Protein AF-A0A968VP09-F1 (afdb_monomer)

Nearest PDB structures (foldseek):
  3mgw-assembly1_A  TM=4.376E-01  e=7.344E-01  Salmo salar
  3gxr-assembly2_B  TM=4.270E-01  e=8.147E-01  Gadus morhua
  4hjv-assembly2_B  TM=4.387E-01  e=1.599E+00  Escherichia coli K-12
  6gi3-assembly1_B  TM=4.323E-01  e=2.299E+00  Escherichia coli

Solvent-accessible surface area (backbone atoms only — not comparable to full-atom values): 8384 Å² total; per-residue (Å²): 108,71,68,56,30,56,48,42,39,49,50,49,68,74,50,34,42,76,51,87,92,20,62,84,49,63,72,75,67,62,26,57,58,54,52,48,30,19,64,74,32,75,34,65,52,38,57,61,51,28,44,22,41,73,58,22,18,49,51,17,51,77,54,54,97,80,72,68,69,74,58,35,80,86,18,23,16,31,61,50,54,71,56,49,100,87,68,48,62,53,68,36,96,39,51,66,52,27,52,44,50,51,23,52,54,52,32,57,40,50,77,69,71,50,52,67,58,58,49,33,40,73,74,41,71,65,79,68,42,35,61,56,43,51,55,44,21,52,54,41,45,55,64,58,57,80,46,92,72,84,126

Foldseek 3Di:
DVVLQVLQQVVLVVLADPPPVQPPDDQQDGSVLLVCLCVVLVNPSLLLCLQLSVQCSNVRRDDDPVPPDECCPVQLASRQFPQDPVRDGHRDPGVSRNSNVVSVLRSVCVVVVHDPQSSQCVRPVPDSSVVSSVVSSVVVCVSSVVDPDDD

Secondary structure (DSSP, 8-state):
-HHHHHHHHHHHHHHS--STTTTTSPPSS-HHHHHHHHHHTT--HHHHHHHHHHHHTTTTSPPPTT--S--HHHHT-TT-TT--TT------SSHHHHHHHHHHHHHHHHHTT--HHHHHHHH--SSSHHHHHHHHHHHHHHHHHTS----

Sequence (151 aa):
MIDLIAKVDEYIKLNRSLEPYDREYEIPVSGAVYVDVAKRYDTPLKYVLAIAQRESRFGTDRYTKNGNLTRPGQYKNIFSMGLDDSGNNIGFETWEKGVESFGRWYRRFDDAGVLDCNKWRIYNPNGDYCAHVEETANGIDYFLGSLDVNY

Radius of gyration: 14.9 Å; Cα contacts (8 Å, |Δi|>4): 198; chains: 1; bounding box: 37×39×31 Å

Structure (mmCIF, N/CA/C/O backbone):
data_AF-A0A968VP09-F1
#
_entry.id   AF-A0A968VP09-F1
#
loop_
_atom_site.group_PDB
_atom_site.id
_atom_site.type_symbol
_atom_site.label_atom_id
_atom_site.label_alt_id
_atom_site.label_comp_id
_atom_site.label_asym_id
_atom_site.label_entity_id
_atom_site.label_seq_id
_atom_site.pdbx_PDB_ins_code
_atom_site.Cartn_x
_atom_site.Cartn_y
_atom_site.Cartn_z
_atom_site.occupancy
_atom_site.B_iso_or_equiv
_atom_site.auth_seq_id
_atom_site.auth_comp_id
_atom_site.auth_asym_id
_atom_site.auth_atom_id
_atom_site.pdbx_PDB_model_num
ATOM 1 N N . MET A 1 1 ? -11.884 12.365 -8.240 1.00 61.25 1 MET A N 1
ATOM 2 C CA . MET A 1 1 ? -11.479 10.953 -8.475 1.00 61.25 1 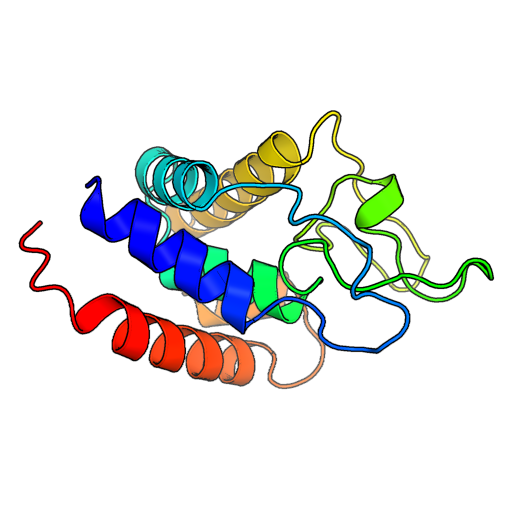MET A CA 1
ATOM 3 C C . MET A 1 1 ? -10.296 10.858 -9.433 1.00 61.25 1 MET A C 1
ATOM 5 O O . MET A 1 1 ? -9.308 10.256 -9.045 1.00 61.25 1 MET A O 1
ATOM 9 N N . ILE A 1 2 ? -10.351 11.481 -10.620 1.00 73.12 2 ILE A N 1
ATOM 10 C CA . ILE A 1 2 ? -9.203 11.545 -11.550 1.00 73.12 2 ILE A CA 1
ATOM 11 C C . ILE A 1 2 ? -7.987 12.219 -10.886 1.00 73.12 2 ILE A C 1
ATOM 13 O O . ILE A 1 2 ? -6.901 11.649 -10.905 1.00 73.12 2 ILE A O 1
ATOM 17 N N . ASP A 1 3 ? -8.195 13.341 -10.190 1.00 87.06 3 ASP A N 1
ATOM 18 C CA . ASP A 1 3 ? -7.105 14.068 -9.514 1.00 87.06 3 ASP A CA 1
ATOM 19 C C . ASP A 1 3 ? -6.460 13.264 -8.377 1.00 87.06 3 ASP A C 1
ATOM 21 O O . ASP A 1 3 ? -5.247 13.302 -8.192 1.00 87.06 3 ASP A O 1
ATOM 25 N N . LEU A 1 4 ? -7.257 12.471 -7.651 1.00 91.75 4 LEU A N 1
ATOM 26 C CA . LEU A 1 4 ? -6.747 11.584 -6.603 1.00 91.75 4 LEU A CA 1
ATOM 27 C C . LEU A 1 4 ? -5.883 10.469 -7.199 1.00 91.75 4 LEU A C 1
ATOM 29 O O . LEU A 1 4 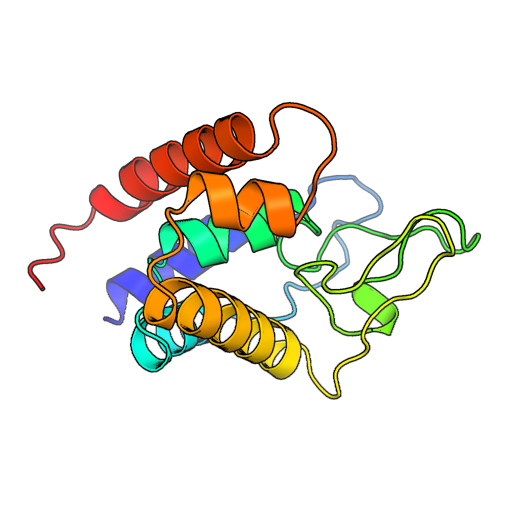? -4.798 10.217 -6.692 1.00 91.75 4 LEU A O 1
ATOM 33 N N . ILE A 1 5 ? -6.336 9.824 -8.278 1.00 95.62 5 ILE A N 1
ATOM 34 C CA . ILE A 1 5 ? -5.574 8.758 -8.945 1.00 95.62 5 ILE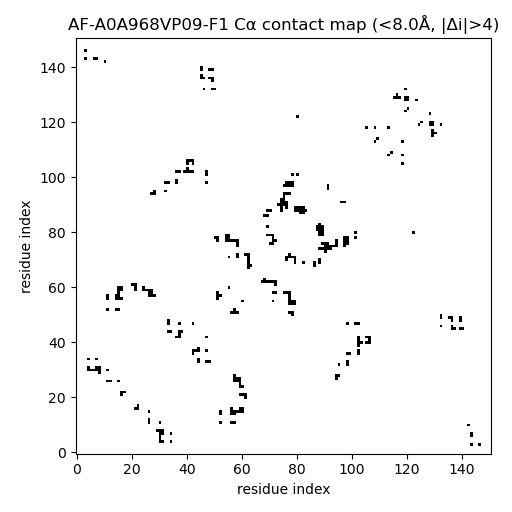 A CA 1
ATOM 35 C C . ILE A 1 5 ? -4.233 9.297 -9.446 1.00 95.62 5 ILE A C 1
ATOM 37 O O . ILE A 1 5 ? -3.200 8.712 -9.134 1.00 95.62 5 ILE A O 1
ATOM 41 N N . ALA A 1 6 ? -4.240 10.437 -10.145 1.00 94.44 6 ALA A N 1
ATOM 42 C CA . ALA A 1 6 ? -3.022 11.062 -10.654 1.00 94.44 6 ALA A CA 1
ATOM 43 C C . ALA A 1 6 ? -2.037 11.411 -9.528 1.00 94.44 6 ALA A C 1
ATOM 45 O O . ALA A 1 6 ? -0.830 11.210 -9.663 1.00 94.44 6 ALA A O 1
ATOM 46 N N . LYS A 1 7 ? -2.553 11.880 -8.391 1.00 94.88 7 LYS A N 1
ATOM 47 C CA . LYS A 1 7 ? -1.738 12.205 -7.223 1.00 94.88 7 LYS A CA 1
ATOM 48 C C . LYS A 1 7 ? -1.186 10.969 -6.520 1.00 94.88 7 LYS A C 1
ATOM 50 O O . LYS A 1 7 ? -0.047 10.975 -6.069 1.00 94.88 7 LYS A O 1
ATOM 55 N N . VAL A 1 8 ? -1.953 9.884 -6.454 1.00 97.19 8 VAL A N 1
ATOM 56 C CA . VAL A 1 8 ? -1.441 8.600 -5.963 1.00 97.19 8 VAL A CA 1
ATOM 57 C C . VAL A 1 8 ? -0.366 8.056 -6.909 1.00 97.19 8 VAL A C 1
ATOM 59 O O . VAL A 1 8 ? 0.673 7.608 -6.436 1.00 97.19 8 VAL A O 1
ATOM 62 N N . ASP A 1 9 ? -0.551 8.153 -8.229 1.00 96.69 9 ASP A N 1
ATOM 63 C CA . ASP A 1 9 ? 0.486 7.794 -9.208 1.00 96.69 9 ASP A CA 1
ATOM 64 C C . ASP A 1 9 ? 1.768 8.616 -9.013 1.00 96.69 9 ASP A C 1
ATOM 66 O O . ASP A 1 9 ? 2.874 8.076 -9.083 1.00 96.69 9 ASP A O 1
ATOM 70 N N . GLU A 1 10 ? 1.639 9.918 -8.756 1.00 95.88 10 GLU A N 1
ATOM 71 C CA . GLU A 1 10 ? 2.766 10.788 -8.414 1.00 95.88 10 GLU A CA 1
ATOM 72 C C . GLU A 1 10 ? 3.449 10.336 -7.119 1.00 95.88 10 GLU A C 1
ATOM 74 O O . GLU A 1 10 ? 4.670 10.168 -7.099 1.00 95.88 10 GLU A O 1
ATOM 79 N N . TYR A 1 11 ? 2.676 10.060 -6.066 1.00 96.44 11 TYR A N 1
ATOM 80 C CA . TYR A 1 11 ? 3.206 9.569 -4.797 1.00 96.44 11 TYR A CA 1
ATOM 81 C C . TYR A 1 11 ? 4.027 8.289 -4.978 1.00 96.44 11 TYR A C 1
ATOM 83 O O . TYR A 1 11 ? 5.150 8.197 -4.478 1.00 96.44 11 TYR A O 1
ATOM 91 N N . ILE A 1 12 ? 3.498 7.324 -5.735 1.00 95.56 12 ILE A N 1
ATOM 92 C CA . ILE A 1 12 ? 4.172 6.057 -6.033 1.00 95.56 12 ILE A CA 1
ATOM 93 C C . ILE A 1 12 ? 5.479 6.314 -6.794 1.00 95.56 12 ILE A C 1
ATOM 95 O O . ILE A 1 12 ? 6.519 5.759 -6.446 1.00 95.56 12 ILE A O 1
ATOM 99 N N . LYS A 1 13 ? 5.466 7.196 -7.802 1.00 93.06 13 LYS A N 1
ATOM 100 C CA . LYS A 1 13 ? 6.671 7.560 -8.569 1.00 93.06 13 LYS A CA 1
ATOM 101 C C . LYS A 1 13 ? 7.744 8.242 -7.725 1.00 93.06 13 LYS A C 1
ATOM 103 O O . LYS A 1 13 ? 8.920 8.057 -8.019 1.00 93.06 13 LYS A O 1
ATOM 108 N N . LEU A 1 14 ? 7.364 9.017 -6.713 1.00 93.50 14 LEU A N 1
ATOM 109 C CA . LEU A 1 14 ? 8.307 9.669 -5.799 1.00 93.50 14 LEU A CA 1
ATOM 110 C C . LEU A 1 14 ? 8.885 8.704 -4.757 1.00 93.50 14 LEU A C 1
ATOM 112 O O . LEU A 1 14 ? 9.998 8.916 -4.286 1.00 93.50 14 LEU A O 1
ATOM 116 N N . ASN A 1 15 ? 8.140 7.654 -4.406 1.00 92.62 15 ASN A N 1
ATOM 117 C CA . ASN A 1 15 ? 8.454 6.764 -3.285 1.00 92.62 15 ASN A CA 1
ATOM 118 C C . ASN A 1 15 ? 8.767 5.311 -3.699 1.00 92.62 15 ASN A C 1
ATOM 120 O O . ASN A 1 15 ? 8.857 4.431 -2.839 1.00 92.62 15 ASN A O 1
ATOM 124 N N . ARG A 1 16 ? 8.941 5.060 -5.001 1.00 87.75 16 ARG A N 1
ATOM 125 C CA . ARG A 1 16 ? 9.555 3.841 -5.558 1.00 87.75 16 ARG A CA 1
ATOM 126 C C . ARG A 1 16 ? 11.032 3.731 -5.166 1.00 87.75 16 ARG A C 1
ATOM 128 O O . ARG A 1 16 ? 11.639 4.708 -4.726 1.00 87.75 16 ARG A O 1
ATOM 135 N N . SER A 1 17 ? 11.634 2.573 -5.411 1.00 82.62 17 SER A N 1
ATOM 136 C CA . SER A 1 17 ? 13.078 2.404 -5.296 1.00 82.62 17 SER A CA 1
ATOM 137 C C . SER A 1 17 ? 13.813 3.351 -6.246 1.00 82.62 17 SER A C 1
ATOM 139 O O . SER A 1 17 ? 13.494 3.454 -7.441 1.00 82.62 17 SER A O 1
ATOM 141 N N . LEU A 1 18 ? 14.802 4.058 -5.698 1.00 77.00 18 LEU A N 1
ATOM 142 C CA . LEU A 1 18 ? 15.702 4.964 -6.423 1.00 77.00 18 LEU A CA 1
ATOM 143 C C . LEU A 1 18 ? 17.141 4.441 -6.475 1.00 77.00 18 LEU A C 1
ATOM 145 O O . LEU A 1 18 ? 18.017 5.099 -7.060 1.00 77.00 18 LEU A O 1
ATOM 149 N N . GLU A 1 19 ? 17.375 3.267 -5.893 1.00 79.62 19 GLU A N 1
ATOM 150 C CA . GLU A 1 19 ? 18.654 2.578 -5.920 1.00 79.62 19 GLU A CA 1
ATOM 151 C C . GLU A 1 19 ? 19.085 2.339 -7.376 1.00 79.62 19 GLU A C 1
ATOM 153 O O . GLU A 1 19 ? 18.257 1.943 -8.202 1.00 79.62 19 GLU A O 1
ATOM 158 N N . PRO A 1 20 ? 20.358 2.583 -7.751 1.00 79.81 20 PRO A N 1
ATOM 159 C CA . PRO A 1 20 ? 20.795 2.492 -9.147 1.00 79.81 20 PRO A CA 1
ATOM 160 C C . PRO A 1 20 ? 20.460 1.160 -9.829 1.00 79.81 20 PRO A C 1
ATOM 162 O O . PRO A 1 20 ? 20.227 1.136 -11.033 1.00 79.81 20 PRO A O 1
ATOM 165 N N . TYR A 1 21 ? 20.419 0.074 -9.058 1.00 74.50 21 TYR A N 1
ATOM 166 C CA . TYR A 1 21 ? 20.130 -1.281 -9.523 1.00 74.50 21 TYR A CA 1
ATOM 167 C C . TYR A 1 21 ? 18.630 -1.628 -9.593 1.00 74.50 21 TYR A C 1
ATOM 169 O O . TYR A 1 21 ? 18.310 -2.715 -10.071 1.00 74.50 21 TYR A O 1
ATOM 177 N N . ASP A 1 22 ? 17.743 -0.716 -9.176 1.00 72.62 22 ASP A N 1
ATOM 178 C CA . ASP A 1 22 ? 16.282 -0.910 -9.140 1.00 72.62 22 ASP A CA 1
ATOM 179 C C . ASP A 1 22 ? 15.521 0.029 -10.075 1.00 72.62 22 ASP A C 1
ATOM 181 O O . ASP A 1 22 ? 14.328 -0.132 -10.331 1.00 72.62 22 ASP A O 1
ATOM 185 N N . ARG A 1 23 ? 16.211 1.027 -10.633 1.00 72.12 23 ARG A N 1
ATOM 186 C CA . ARG A 1 23 ? 15.601 2.040 -11.506 1.00 72.12 23 ARG A CA 1
ATOM 187 C C . ARG A 1 23 ? 14.962 1.463 -12.770 1.00 72.12 23 ARG A C 1
ATOM 189 O O . ARG A 1 23 ? 14.096 2.117 -13.349 1.00 72.12 23 ARG A O 1
ATOM 196 N N . GLU A 1 24 ? 15.379 0.272 -13.184 1.00 72.38 24 GLU A N 1
ATOM 197 C CA . GLU A 1 24 ? 14.837 -0.431 -14.347 1.00 72.38 24 GLU A CA 1
ATOM 198 C C . GLU A 1 24 ? 13.516 -1.167 -14.073 1.00 72.38 24 GLU A C 1
ATOM 200 O O . GLU A 1 24 ? 12.825 -1.514 -15.028 1.00 72.38 24 GLU A O 1
ATOM 205 N N . TYR A 1 25 ? 13.122 -1.372 -12.808 1.00 74.62 25 TYR A N 1
ATOM 206 C CA . TYR A 1 25 ? 11.838 -1.999 -12.499 1.00 74.62 25 TYR A CA 1
ATOM 207 C C . TYR A 1 25 ? 10.696 -1.000 -12.672 1.00 74.62 25 TYR A C 1
ATOM 209 O O . TYR A 1 25 ? 10.651 0.070 -12.054 1.00 74.62 25 TYR A O 1
ATOM 217 N N . GLU A 1 26 ? 9.761 -1.367 -13.541 1.00 83.69 26 GLU A N 1
ATOM 218 C CA . GLU A 1 26 ? 8.525 -0.626 -13.727 1.00 83.69 26 GLU A CA 1
ATOM 219 C C . GLU A 1 26 ? 7.637 -0.759 -12.490 1.00 83.69 26 GLU A C 1
ATOM 221 O O . GLU A 1 26 ? 7.606 -1.796 -11.828 1.00 83.69 26 GLU A O 1
ATOM 226 N N . ILE A 1 27 ? 6.889 0.304 -12.195 1.00 89.69 27 ILE A N 1
ATOM 227 C CA . ILE A 1 27 ? 5.850 0.264 -11.169 1.00 89.69 27 ILE A CA 1
ATOM 228 C C . ILE A 1 27 ? 4.777 -0.729 -11.650 1.00 89.69 27 ILE A C 1
ATOM 230 O O . ILE A 1 27 ? 4.144 -0.469 -12.675 1.00 89.69 27 ILE A O 1
ATOM 234 N N . PRO A 1 28 ? 4.545 -1.845 -10.937 1.00 90.31 28 PRO A N 1
ATOM 235 C CA . PRO A 1 28 ? 3.691 -2.921 -11.427 1.00 90.31 28 PRO A CA 1
ATOM 236 C C . PRO A 1 28 ? 2.194 -2.606 -11.344 1.00 90.31 28 PRO A C 1
ATOM 238 O O . PRO A 1 28 ? 1.393 -3.288 -11.977 1.00 90.31 28 PRO A O 1
ATOM 241 N N . VAL A 1 29 ? 1.803 -1.618 -10.531 1.00 93.56 29 VAL A N 1
ATOM 242 C CA . VAL A 1 29 ? 0.404 -1.288 -10.244 1.00 93.56 29 VAL A CA 1
ATOM 243 C C . VAL A 1 29 ? 0.213 0.226 -10.211 1.00 93.56 29 VAL A C 1
ATOM 245 O O . VAL A 1 29 ? 0.933 0.927 -9.503 1.00 93.56 29 VAL A O 1
ATOM 248 N N . SER A 1 30 ? -0.788 0.725 -10.939 1.00 96.12 30 SER A N 1
ATOM 249 C CA . SER A 1 30 ? -1.153 2.148 -10.934 1.00 96.12 30 SER A CA 1
ATOM 250 C C . SER A 1 30 ? -1.891 2.565 -9.658 1.00 96.12 30 SER A C 1
ATOM 252 O O . SER A 1 30 ? -2.535 1.755 -8.986 1.00 96.12 30 SER A O 1
ATOM 254 N N . GLY A 1 31 ? -1.888 3.864 -9.370 1.00 96.62 31 GLY A N 1
ATOM 255 C CA . GLY A 1 31 ? -2.636 4.491 -8.286 1.00 96.62 31 GLY A CA 1
ATOM 256 C C . GLY A 1 31 ? -4.130 4.168 -8.307 1.00 96.62 31 GLY A C 1
ATOM 257 O O . GLY A 1 31 ? -4.743 4.043 -7.248 1.00 96.62 31 GLY A O 1
ATOM 258 N N . ALA A 1 32 ? -4.709 3.938 -9.490 1.00 97.69 32 ALA A N 1
ATOM 259 C CA . ALA A 1 32 ? -6.115 3.567 -9.642 1.00 97.69 32 ALA A CA 1
ATOM 260 C C . ALA A 1 32 ? -6.473 2.280 -8.885 1.00 97.69 32 ALA A C 1
ATOM 262 O O . ALA A 1 32 ? -7.544 2.205 -8.288 1.00 97.69 32 ALA A O 1
ATOM 263 N N . VAL A 1 33 ? -5.576 1.292 -8.862 1.00 98.31 33 VAL A N 1
ATOM 264 C CA . VAL A 1 33 ? -5.806 0.020 -8.161 1.00 98.31 33 VAL A CA 1
ATOM 265 C C . VAL A 1 33 ? -5.766 0.217 -6.650 1.00 98.31 33 VAL A C 1
ATOM 267 O O . VAL A 1 33 ? -6.620 -0.312 -5.946 1.00 98.31 33 VAL A O 1
ATOM 270 N N . TYR A 1 34 ? -4.824 1.015 -6.140 1.00 98.00 34 TYR A N 1
ATOM 271 C CA . TYR A 1 34 ? -4.761 1.335 -4.712 1.00 98.00 34 TYR A CA 1
ATOM 272 C C . TYR A 1 34 ? -6.015 2.088 -4.247 1.00 98.00 34 TYR A C 1
ATOM 274 O O . TYR A 1 34 ? -6.584 1.753 -3.209 1.00 98.00 34 TYR A O 1
ATOM 282 N N . VAL A 1 35 ? -6.487 3.057 -5.042 1.00 97.69 35 VAL A N 1
ATOM 283 C CA . VAL A 1 35 ? -7.728 3.805 -4.775 1.00 97.69 35 VAL A CA 1
ATOM 284 C C . VAL A 1 35 ? -8.959 2.895 -4.837 1.00 97.69 35 VAL A C 1
ATOM 286 O O . VAL A 1 35 ? -9.815 2.968 -3.955 1.00 97.69 35 VAL A O 1
ATOM 289 N N . ASP A 1 36 ? -9.058 2.025 -5.846 1.00 97.94 36 ASP A N 1
ATOM 290 C CA . ASP A 1 36 ? -10.159 1.063 -5.974 1.00 97.94 36 ASP A CA 1
ATOM 291 C C . ASP A 1 36 ? -10.196 0.084 -4.796 1.00 97.94 36 ASP A C 1
ATOM 293 O O . ASP A 1 36 ? -11.258 -0.109 -4.210 1.00 97.94 36 ASP A O 1
ATOM 297 N N . VAL A 1 37 ? -9.055 -0.480 -4.392 1.00 97.88 37 VAL A N 1
ATOM 298 C CA . VAL A 1 37 ? -8.971 -1.394 -3.242 1.00 97.88 37 VAL A CA 1
ATOM 299 C C . VAL A 1 37 ? -9.358 -0.689 -1.947 1.00 97.88 37 VAL A C 1
ATOM 301 O O . VAL A 1 37 ? -10.179 -1.224 -1.202 1.00 97.88 37 VAL A O 1
ATOM 304 N N . ALA A 1 38 ? -8.818 0.508 -1.698 1.00 97.75 38 ALA A N 1
ATOM 305 C CA . ALA A 1 38 ? -9.165 1.309 -0.526 1.00 97.75 38 ALA A CA 1
ATOM 306 C C . ALA A 1 38 ? -10.682 1.530 -0.439 1.00 97.75 38 ALA A C 1
ATOM 308 O O . ALA A 1 38 ? -11.298 1.249 0.586 1.00 97.75 38 ALA A O 1
ATOM 309 N N . LYS A 1 39 ? -11.307 1.928 -1.554 1.00 97.44 39 LYS A N 1
ATOM 310 C CA . LYS A 1 39 ? -12.756 2.133 -1.635 1.00 97.44 39 LYS A CA 1
ATOM 311 C C . LYS A 1 39 ? -13.550 0.834 -1.477 1.00 97.44 39 LYS A C 1
ATOM 313 O O . LYS A 1 39 ? -14.560 0.811 -0.784 1.00 97.44 39 LYS A O 1
ATOM 318 N N . ARG A 1 40 ? -13.135 -0.241 -2.149 1.00 98.12 40 ARG A N 1
ATOM 319 C CA . ARG A 1 40 ? -13.861 -1.519 -2.192 1.00 98.12 40 ARG A CA 1
ATOM 320 C C . ARG A 1 40 ? -13.907 -2.208 -0.833 1.00 98.12 40 ARG A C 1
ATOM 322 O O . ARG A 1 40 ? -14.904 -2.854 -0.525 1.00 98.12 40 ARG A O 1
ATOM 329 N N . TYR A 1 41 ? -12.832 -2.095 -0.061 1.00 97.81 41 TYR A N 1
ATOM 330 C CA . TYR A 1 41 ? -12.685 -2.756 1.234 1.00 97.81 41 TYR A CA 1
ATOM 331 C C . TYR A 1 41 ? -12.789 -1.800 2.418 1.00 97.81 41 TYR A C 1
ATOM 333 O O . TYR A 1 41 ? -12.454 -2.205 3.525 1.00 97.81 41 TYR A O 1
ATOM 341 N N . ASP A 1 42 ? -13.224 -0.557 2.198 1.00 96.62 42 ASP A N 1
ATOM 342 C CA . ASP A 1 42 ? -13.314 0.469 3.242 1.00 96.62 42 ASP A CA 1
ATOM 343 C C . ASP A 1 42 ? -12.031 0.538 4.089 1.00 96.62 42 ASP A C 1
ATOM 345 O O . ASP A 1 42 ? -12.039 0.478 5.315 1.00 96.62 42 ASP A O 1
ATOM 349 N N . THR A 1 43 ? -10.890 0.526 3.399 1.00 95.44 43 THR A N 1
ATOM 350 C CA . THR A 1 43 ? -9.564 0.616 4.008 1.00 95.44 43 THR A CA 1
ATOM 351 C C . THR A 1 43 ? -9.035 2.026 3.788 1.00 95.44 43 THR A C 1
ATOM 353 O O . THR A 1 43 ? -9.003 2.474 2.637 1.00 95.44 43 THR A O 1
ATOM 356 N N . PRO A 1 44 ? -8.560 2.728 4.832 1.00 96.50 44 PRO A N 1
ATOM 357 C CA . PRO A 1 44 ? -7.961 4.042 4.664 1.00 96.50 44 PRO A CA 1
ATOM 358 C C . PRO A 1 44 ? -6.812 3.987 3.652 1.00 96.50 44 PRO A C 1
ATOM 360 O O . PRO A 1 44 ? -5.830 3.264 3.841 1.00 96.50 44 PRO A O 1
ATOM 363 N N . LEU A 1 45 ? -6.924 4.767 2.571 1.00 97.12 45 LEU A N 1
ATOM 364 C CA . LEU A 1 45 ? -5.961 4.766 1.461 1.00 97.12 45 LEU A CA 1
ATOM 365 C C . LEU A 1 45 ? -4.520 4.989 1.944 1.00 97.12 45 LEU A C 1
ATOM 367 O O . LEU A 1 45 ? -3.594 4.357 1.435 1.00 97.12 45 LEU A O 1
ATOM 371 N N . LYS A 1 46 ? -4.341 5.822 2.975 1.00 96.69 46 LYS A N 1
ATOM 372 C CA . LYS A 1 46 ? -3.047 6.066 3.618 1.00 96.69 46 LYS A CA 1
ATOM 373 C C . LYS A 1 46 ? -2.349 4.796 4.086 1.00 96.69 46 LYS A C 1
ATOM 375 O O . LYS A 1 46 ? -1.143 4.680 3.917 1.00 96.69 46 LYS A O 1
ATOM 380 N N . TYR A 1 47 ? -3.089 3.821 4.611 1.00 97.75 47 TYR A N 1
ATOM 381 C CA . TYR A 1 47 ? -2.511 2.574 5.097 1.00 97.75 47 TYR A CA 1
ATOM 382 C C . TYR A 1 47 ? -2.188 1.615 3.957 1.00 97.75 47 TYR A C 1
ATOM 384 O O . TYR A 1 47 ? -1.143 0.971 3.990 1.00 97.75 47 TYR A O 1
ATOM 392 N N . VAL A 1 48 ? -3.014 1.576 2.906 1.00 97.50 48 VAL A N 1
ATOM 393 C CA . VAL A 1 48 ? -2.686 0.808 1.694 1.00 97.50 48 VAL A CA 1
ATOM 394 C C . VAL A 1 48 ? -1.368 1.307 1.089 1.00 97.50 48 VAL A C 1
ATOM 396 O O . VAL A 1 48 ? -0.494 0.509 0.756 1.00 97.50 48 VAL A O 1
ATOM 399 N N . LEU A 1 49 ? -1.193 2.627 0.992 1.00 97.88 49 LEU A N 1
ATOM 400 C CA . LEU A 1 49 ? 0.018 3.232 0.437 1.00 97.88 49 LEU A CA 1
ATOM 401 C C . LEU A 1 49 ? 1.222 3.124 1.382 1.00 97.88 49 LEU A C 1
ATOM 403 O O . LEU A 1 49 ? 2.318 2.822 0.914 1.00 97.88 49 LEU A O 1
ATOM 407 N N . ALA A 1 50 ? 1.029 3.315 2.691 1.00 96.88 50 ALA A N 1
ATOM 408 C CA . ALA A 1 50 ? 2.103 3.222 3.679 1.00 96.88 50 ALA A CA 1
ATOM 409 C C . ALA A 1 50 ? 2.736 1.832 3.671 1.00 96.88 50 ALA A C 1
ATOM 411 O O . ALA A 1 50 ? 3.955 1.709 3.571 1.00 96.88 50 ALA A O 1
ATOM 412 N N . ILE A 1 51 ? 1.920 0.777 3.722 1.00 95.19 51 ILE A N 1
ATOM 413 C CA . ILE A 1 51 ? 2.445 -0.590 3.734 1.00 95.19 51 ILE A CA 1
ATOM 414 C C . ILE A 1 51 ? 3.076 -0.934 2.382 1.00 95.19 51 ILE A C 1
ATOM 416 O O . ILE A 1 51 ? 4.190 -1.449 2.353 1.00 95.19 51 ILE A O 1
ATOM 420 N N . ALA A 1 52 ? 2.449 -0.568 1.258 1.00 94.56 52 ALA A N 1
ATOM 421 C CA . ALA A 1 52 ? 3.040 -0.793 -0.062 1.00 94.56 52 ALA A CA 1
ATOM 422 C C . ALA A 1 52 ? 4.41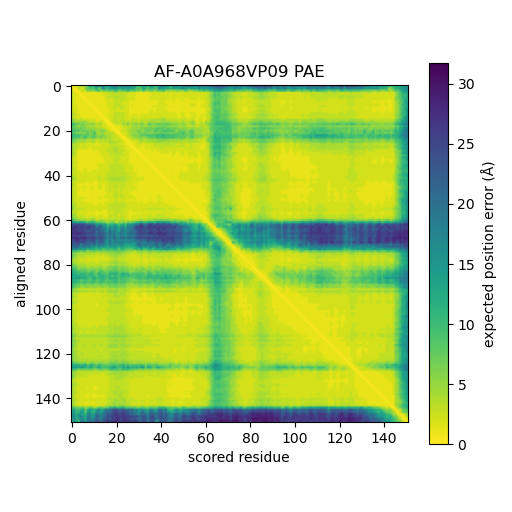9 -0.124 -0.218 1.00 94.56 52 ALA A C 1
ATOM 424 O O . ALA A 1 52 ? 5.343 -0.722 -0.773 1.00 94.56 52 ALA A O 1
ATOM 425 N N . GLN A 1 53 ? 4.584 1.096 0.303 1.00 93.62 53 GLN A N 1
ATOM 426 C CA . GLN A 1 53 ? 5.870 1.785 0.316 1.00 93.62 53 GLN A CA 1
ATOM 427 C C . GLN A 1 53 ? 6.888 1.070 1.208 1.00 93.62 53 GLN A C 1
ATOM 429 O O . GLN A 1 53 ? 8.034 0.892 0.800 1.00 93.62 53 GLN A O 1
ATOM 434 N N . ARG A 1 54 ? 6.505 0.717 2.437 1.00 90.44 54 ARG A N 1
ATOM 435 C CA . ARG A 1 54 ? 7.434 0.171 3.434 1.00 90.44 54 ARG A CA 1
ATOM 436 C C . ARG A 1 54 ? 7.913 -1.232 3.098 1.00 90.44 54 ARG A C 1
ATOM 438 O O . ARG A 1 54 ? 9.069 -1.538 3.361 1.00 90.44 54 ARG A O 1
ATOM 445 N N . GLU A 1 55 ? 7.038 -2.050 2.531 1.00 87.88 55 GLU A N 1
ATOM 446 C CA . GLU A 1 55 ? 7.311 -3.470 2.324 1.00 87.88 55 GLU A CA 1
ATOM 447 C C . GLU A 1 55 ? 8.100 -3.746 1.047 1.00 87.88 55 GLU A C 1
ATOM 449 O O . GLU A 1 55 ? 8.911 -4.668 1.026 1.00 87.88 55 GLU A O 1
ATOM 454 N N . SER A 1 56 ? 7.885 -2.962 -0.014 1.00 87.25 56 SER A N 1
ATOM 455 C CA . SER A 1 56 ? 8.519 -3.236 -1.313 1.00 87.25 56 SER A CA 1
ATOM 456 C C . SER A 1 56 ? 8.719 -2.013 -2.208 1.00 87.25 56 SER A C 1
ATOM 458 O O . SER A 1 56 ? 8.943 -2.165 -3.415 1.00 87.25 56 SER A O 1
ATOM 460 N N . ARG A 1 57 ? 8.555 -0.796 -1.670 1.00 90.25 57 ARG A N 1
ATOM 461 C CA . ARG A 1 57 ? 8.515 0.447 -2.460 1.00 90.25 57 ARG A CA 1
ATOM 462 C C . ARG A 1 57 ? 7.575 0.312 -3.658 1.00 90.25 57 ARG A C 1
ATOM 464 O O . ARG A 1 57 ? 7.963 0.542 -4.802 1.00 90.25 57 ARG A O 1
ATOM 471 N N . PHE A 1 58 ? 6.340 -0.112 -3.400 1.00 91.81 58 PHE A N 1
ATOM 472 C CA . PHE A 1 58 ? 5.315 -0.361 -4.420 1.00 91.81 58 PHE A CA 1
ATOM 473 C C . PHE A 1 58 ? 5.688 -1.456 -5.430 1.00 91.81 58 PHE A C 1
ATOM 475 O O . PHE A 1 58 ? 5.303 -1.385 -6.593 1.00 91.81 58 PHE A O 1
ATOM 482 N N . GLY A 1 59 ? 6.435 -2.472 -4.998 1.00 85.94 59 GLY A N 1
ATOM 483 C CA . GLY A 1 59 ? 6.886 -3.578 -5.841 1.00 85.94 59 GLY A CA 1
ATOM 484 C C . GLY A 1 59 ? 8.088 -3.250 -6.729 1.00 85.94 59 GLY A C 1
ATOM 485 O O . GLY A 1 59 ? 8.320 -3.974 -7.694 1.00 85.94 59 GLY A O 1
ATOM 486 N N . THR A 1 60 ? 8.828 -2.177 -6.427 1.00 84.50 60 THR A N 1
ATOM 487 C CA . THR A 1 60 ? 9.994 -1.740 -7.219 1.00 84.50 60 THR A CA 1
ATOM 488 C C . THR A 1 60 ? 11.344 -2.002 -6.551 1.00 84.50 60 THR A C 1
ATOM 490 O O . THR A 1 60 ? 12.359 -1.933 -7.240 1.00 84.50 60 THR A O 1
ATOM 493 N N . ASP A 1 61 ? 11.383 -2.328 -5.255 1.00 78.31 61 ASP A N 1
ATOM 494 C CA . ASP A 1 61 ? 12.621 -2.773 -4.601 1.00 78.31 61 ASP A CA 1
ATOM 495 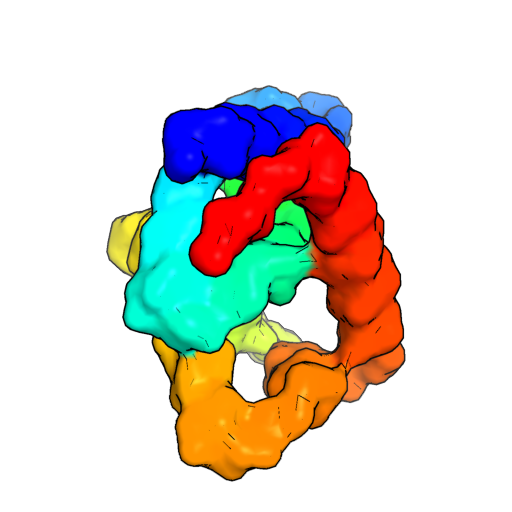C C . ASP A 1 61 ? 13.082 -4.125 -5.163 1.00 78.31 61 ASP A C 1
ATOM 497 O O . ASP A 1 61 ? 12.298 -5.077 -5.290 1.00 78.31 61 ASP A O 1
ATOM 501 N N . ARG A 1 62 ? 14.381 -4.243 -5.468 1.00 63.12 62 ARG A N 1
ATOM 502 C CA . ARG A 1 62 ? 14.978 -5.527 -5.844 1.00 63.12 62 ARG A CA 1
ATOM 503 C C . ARG A 1 62 ? 15.162 -6.409 -4.634 1.00 63.12 62 ARG A C 1
ATOM 505 O O . ARG A 1 62 ? 15.860 -6.089 -3.677 1.00 63.12 62 ARG A O 1
ATOM 512 N N . TYR A 1 63 ? 14.718 -7.640 -4.816 1.00 56.94 63 TYR A N 1
ATOM 513 C CA . TYR A 1 63 ? 15.170 -8.771 -4.027 1.00 56.94 63 TYR A CA 1
ATOM 514 C C . TYR A 1 63 ? 16.306 -9.466 -4.776 1.00 56.94 63 TYR A C 1
ATOM 516 O O . TYR A 1 63 ? 16.259 -9.657 -5.995 1.00 56.94 63 TYR A O 1
ATOM 524 N N . THR A 1 64 ? 17.400 -9.750 -4.068 1.00 38.84 64 THR A N 1
ATOM 525 C CA . THR A 1 64 ? 18.657 -10.208 -4.674 1.00 38.84 64 THR A CA 1
ATOM 526 C C . THR A 1 64 ? 18.457 -11.455 -5.552 1.00 38.84 64 THR A C 1
ATOM 528 O O . THR A 1 64 ? 17.734 -12.384 -5.195 1.00 38.84 64 THR A O 1
ATOM 531 N N . LYS A 1 65 ? 19.197 -11.545 -6.672 1.00 35.78 65 LYS A N 1
ATOM 532 C CA . LYS A 1 65 ? 19.336 -12.788 -7.472 1.00 35.78 65 LYS A CA 1
ATOM 533 C C . LYS A 1 65 ? 19.886 -13.971 -6.648 1.00 35.78 65 LYS A C 1
ATOM 535 O O . LYS A 1 65 ? 19.859 -15.101 -7.119 1.00 35.78 65 LYS A O 1
ATOM 540 N N . ASN A 1 66 ? 20.368 -13.711 -5.431 1.00 38.47 66 ASN A N 1
ATOM 541 C CA . ASN A 1 66 ? 21.048 -14.665 -4.5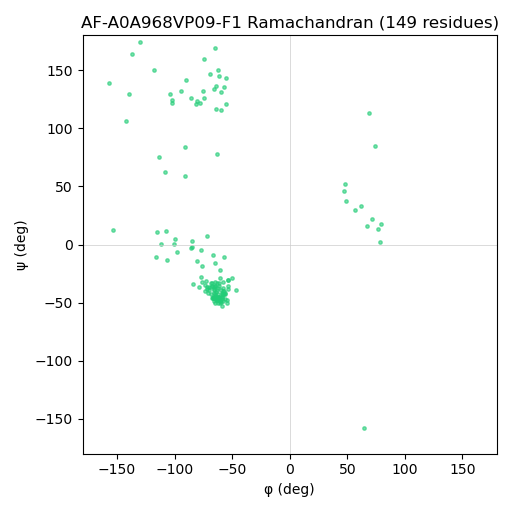62 1.00 38.47 66 ASN A CA 1
ATOM 542 C C . ASN A 1 66 ? 20.109 -15.246 -3.488 1.00 38.47 66 ASN A C 1
ATOM 544 O O . ASN A 1 66 ? 20.561 -15.995 -2.629 1.00 38.47 66 ASN A O 1
ATOM 548 N N . GLY A 1 67 ? 18.812 -14.916 -3.532 1.00 38.47 67 GLY A N 1
ATOM 549 C CA . GLY A 1 67 ? 17.770 -15.660 -2.824 1.00 38.47 67 GLY A CA 1
ATOM 550 C C . GLY A 1 67 ? 17.635 -15.393 -1.327 1.00 38.47 67 GLY A C 1
ATOM 551 O O . GLY A 1 67 ? 16.761 -16.002 -0.715 1.00 38.47 67 GLY A O 1
ATOM 552 N N . ASN A 1 68 ? 18.419 -14.480 -0.750 1.00 42.00 68 ASN A N 1
ATOM 553 C CA . ASN A 1 68 ? 18.311 -14.141 0.665 1.00 42.00 68 ASN A CA 1
ATOM 554 C C . ASN A 1 68 ? 17.560 -12.820 0.854 1.00 42.00 68 ASN A C 1
ATOM 556 O O . ASN A 1 68 ? 17.939 -11.788 0.300 1.00 42.00 68 ASN A O 1
ATOM 560 N N . LEU A 1 69 ? 16.502 -12.944 1.658 1.00 44.06 69 LEU A N 1
ATOM 561 C CA . LEU A 1 69 ? 15.461 -11.990 2.030 1.00 44.06 69 LEU A CA 1
ATOM 562 C C . LEU A 1 69 ? 14.421 -11.706 0.930 1.00 44.06 69 LEU A C 1
ATOM 564 O O . LEU A 1 69 ? 14.525 -10.759 0.170 1.00 44.06 69 LEU A O 1
ATOM 568 N N . THR A 1 70 ? 13.416 -12.599 0.907 1.00 47.44 70 THR A N 1
ATOM 569 C CA . THR A 1 70 ? 11.965 -12.303 0.830 1.00 47.44 70 THR A CA 1
ATOM 570 C C . THR A 1 70 ? 11.435 -11.716 -0.483 1.00 47.44 70 THR A C 1
ATOM 572 O O . THR A 1 70 ? 11.768 -10.611 -0.826 1.00 47.44 70 THR A O 1
ATOM 575 N N . ARG A 1 71 ? 10.603 -12.445 -1.245 1.00 55.31 71 ARG A N 1
ATOM 576 C CA . ARG A 1 71 ? 10.436 -12.277 -2.709 1.00 55.31 71 ARG A CA 1
ATOM 577 C C . ARG A 1 71 ? 9.103 -11.642 -3.211 1.00 55.31 71 ARG A C 1
ATOM 579 O O . ARG A 1 71 ? 8.401 -12.301 -3.979 1.00 55.31 71 ARG A O 1
ATOM 586 N N . PRO A 1 72 ? 8.723 -10.394 -2.894 1.00 50.91 72 PRO A N 1
ATOM 587 C CA . PRO A 1 72 ? 7.575 -9.711 -3.507 1.00 50.91 72 PRO A CA 1
ATOM 588 C C . PRO A 1 72 ? 7.474 -9.783 -5.034 1.00 50.91 72 PRO A C 1
ATOM 590 O O . PRO A 1 72 ? 6.380 -10.013 -5.534 1.00 50.91 72 PRO A O 1
ATOM 593 N N . GLY A 1 73 ? 8.582 -9.692 -5.781 1.00 54.25 73 GLY A N 1
ATOM 594 C CA . GLY A 1 73 ? 8.582 -9.791 -7.253 1.00 54.25 73 GLY A CA 1
ATOM 595 C C . GLY A 1 73 ? 8.160 -11.153 -7.816 1.00 54.25 73 GLY A C 1
ATOM 596 O O . GLY A 1 73 ? 7.372 -11.224 -8.756 1.00 54.25 73 GLY A O 1
ATOM 597 N N . GLN A 1 74 ? 8.645 -12.251 -7.222 1.00 59.06 74 GLN A N 1
ATOM 598 C CA . GLN A 1 74 ? 8.290 -13.611 -7.655 1.00 59.06 74 GLN A CA 1
ATOM 599 C C . GLN A 1 74 ? 6.853 -13.974 -7.263 1.00 59.06 74 GLN A C 1
ATOM 601 O O . GLN A 1 74 ? 6.189 -14.740 -7.958 1.00 59.06 74 GLN A O 1
ATOM 606 N N . TYR A 1 75 ? 6.388 -13.420 -6.146 1.00 74.31 75 TYR A N 1
ATOM 607 C CA . TYR A 1 75 ? 5.093 -13.727 -5.555 1.00 74.31 75 TYR A CA 1
ATOM 608 C C . TYR A 1 75 ? 4.025 -12.674 -5.856 1.00 74.31 75 TYR A C 1
ATOM 610 O O . TYR A 1 75 ? 2.897 -12.822 -5.404 1.00 74.31 75 TYR A O 1
ATOM 618 N N . LYS A 1 76 ? 4.358 -11.621 -6.611 1.00 84.69 76 LYS A N 1
ATOM 619 C CA . LYS A 1 76 ? 3.477 -10.474 -6.887 1.00 84.69 76 LYS A CA 1
ATOM 620 C C . LYS A 1 76 ? 2.843 -9.912 -5.605 1.00 84.69 76 LYS A C 1
ATOM 622 O O . LYS A 1 76 ? 1.675 -9.529 -5.571 1.00 84.69 76 LYS A O 1
ATOM 627 N N . ASN A 1 77 ? 3.629 -9.905 -4.528 1.00 85.94 77 ASN A N 1
ATOM 628 C CA . ASN A 1 77 ? 3.203 -9.631 -3.159 1.00 85.94 77 ASN A CA 1
ATOM 629 C C . ASN A 1 77 ? 3.821 -8.319 -2.665 1.00 85.94 77 ASN A C 1
ATOM 631 O O . ASN A 1 77 ? 4.756 -8.340 -1.872 1.00 85.94 77 ASN A O 1
ATOM 635 N N . ILE A 1 78 ? 3.291 -7.182 -3.136 1.00 89.00 78 ILE A N 1
ATOM 636 C CA . ILE A 1 78 ? 3.728 -5.813 -2.763 1.00 89.00 78 ILE A CA 1
ATOM 637 C C . ILE A 1 78 ? 3.815 -5.612 -1.243 1.00 89.00 78 ILE A C 1
ATOM 639 O O . ILE A 1 78 ? 4.606 -4.809 -0.760 1.00 89.00 78 ILE A O 1
ATOM 643 N N . PHE A 1 79 ? 2.994 -6.342 -0.501 1.00 90.69 79 PHE A N 1
ATOM 644 C CA . PHE A 1 79 ? 2.793 -6.162 0.924 1.00 90.69 79 PHE A CA 1
ATOM 645 C C . PHE A 1 79 ? 3.639 -7.148 1.746 1.00 90.69 79 PHE A C 1
ATOM 647 O O . PHE A 1 79 ? 3.674 -7.045 2.956 1.00 90.69 79 PHE A O 1
ATOM 654 N N . SER A 1 80 ? 4.340 -8.119 1.157 1.00 86.81 80 SER A N 1
ATOM 655 C CA . SER A 1 80 ? 5.026 -9.160 1.947 1.00 86.81 80 SER A CA 1
ATOM 656 C C . SER A 1 80 ? 4.079 -9.939 2.882 1.00 86.81 80 SER A C 1
ATOM 658 O O . SER A 1 80 ? 4.477 -10.430 3.934 1.00 86.81 80 SER A O 1
ATOM 660 N N . MET A 1 81 ? 2.799 -10.087 2.520 1.00 85.81 81 MET A N 1
ATOM 661 C CA . MET A 1 81 ? 1.843 -10.813 3.363 1.00 85.81 81 MET A CA 1
ATOM 662 C C . MET A 1 81 ? 2.208 -12.291 3.506 1.00 85.81 81 MET A C 1
ATOM 664 O O . MET A 1 81 ? 2.530 -12.961 2.521 1.00 85.81 81 MET A O 1
ATOM 668 N N . GLY A 1 82 ? 2.101 -12.799 4.736 1.00 82.19 82 GLY A N 1
ATOM 669 C CA . GLY A 1 82 ? 2.449 -14.180 5.072 1.00 82.19 82 GLY A CA 1
ATOM 670 C C . GLY A 1 82 ? 3.943 -14.478 4.952 1.00 82.19 82 GLY A C 1
ATOM 671 O O . GLY A 1 82 ? 4.309 -15.647 4.875 1.00 82.19 82 GLY A O 1
ATOM 672 N N . LEU A 1 83 ? 4.777 -13.433 4.895 1.00 79.62 83 LEU A N 1
ATOM 673 C CA . LEU A 1 83 ? 6.218 -13.557 4.966 1.00 79.62 83 LEU A CA 1
ATOM 674 C C . LEU A 1 83 ? 6.659 -13.863 6.398 1.00 79.62 83 LEU A C 1
ATOM 676 O O . LEU A 1 83 ? 6.323 -13.112 7.310 1.00 79.62 83 LEU A O 1
ATOM 680 N N . ASP A 1 84 ? 7.421 -14.936 6.590 1.00 76.44 84 ASP A N 1
ATOM 681 C CA . ASP A 1 84 ? 7.980 -15.298 7.895 1.00 76.44 84 ASP A CA 1
ATOM 682 C C . ASP A 1 84 ? 9.489 -15.585 7.840 1.00 76.44 84 ASP A C 1
ATOM 684 O O . ASP A 1 84 ? 10.103 -15.635 6.770 1.00 76.44 84 ASP A O 1
ATOM 688 N N . ASP A 1 8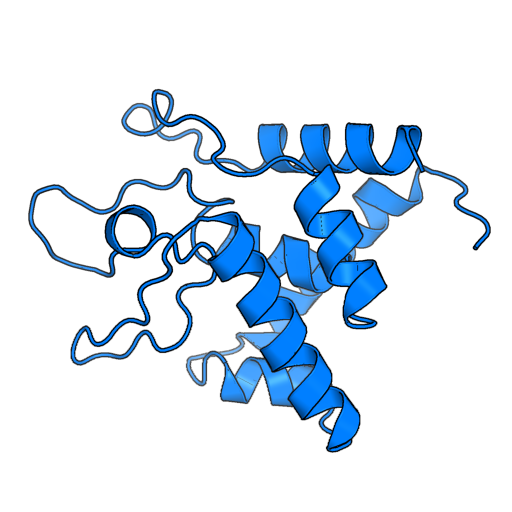5 ? 10.087 -15.801 9.015 1.00 72.94 85 ASP A N 1
ATOM 689 C CA . ASP A 1 85 ? 11.520 -16.086 9.174 1.00 72.94 85 ASP A CA 1
ATOM 690 C C . ASP A 1 85 ? 11.948 -17.421 8.538 1.00 72.94 85 ASP A C 1
ATOM 692 O O . ASP A 1 85 ? 13.135 -17.655 8.310 1.00 72.94 85 ASP A O 1
ATOM 696 N N . SER A 1 86 ? 10.990 -18.299 8.221 1.00 73.38 86 SER A N 1
ATOM 697 C CA . SER A 1 86 ? 11.233 -19.540 7.475 1.00 73.38 86 SER A CA 1
ATOM 698 C C . SER A 1 86 ? 11.229 -19.317 5.958 1.00 73.38 86 SER A C 1
ATOM 700 O O . SER A 1 86 ? 11.466 -20.251 5.191 1.00 73.38 86 SER A O 1
ATOM 702 N N . GLY A 1 87 ? 10.978 -18.084 5.507 1.00 68.94 87 GLY A N 1
ATOM 703 C CA . GLY A 1 87 ? 10.893 -17.722 4.100 1.00 68.94 87 GLY A CA 1
ATOM 704 C C . GLY A 1 87 ? 9.584 -18.143 3.434 1.00 68.94 87 GLY A C 1
ATOM 705 O O . GLY A 1 87 ? 9.508 -18.093 2.200 1.00 68.94 87 GLY A O 1
ATOM 706 N N . ASN A 1 88 ? 8.561 -18.539 4.206 1.00 74.00 88 ASN A N 1
ATOM 707 C CA . ASN A 1 88 ? 7.217 -18.721 3.663 1.00 74.00 88 ASN A CA 1
ATOM 708 C C . ASN A 1 88 ? 6.730 -17.384 3.122 1.00 74.00 88 ASN A C 1
ATOM 710 O O . ASN A 1 88 ? 7.100 -16.342 3.642 1.00 74.00 88 ASN A O 1
ATOM 714 N N . ASN A 1 89 ? 5.964 -17.393 2.036 1.00 75.88 89 ASN A N 1
ATOM 715 C CA . ASN A 1 89 ? 5.449 -16.173 1.427 1.00 75.88 89 ASN A CA 1
ATOM 716 C C . ASN A 1 89 ? 4.207 -16.515 0.604 1.00 75.88 89 ASN A C 1
ATOM 718 O O . ASN A 1 89 ? 4.184 -17.534 -0.093 1.00 75.88 89 ASN A O 1
ATOM 722 N N . ILE A 1 90 ? 3.177 -15.675 0.673 1.00 82.44 90 ILE A N 1
ATOM 723 C CA . ILE A 1 90 ? 1.978 -15.851 -0.143 1.00 82.44 90 ILE A CA 1
ATOM 724 C C . ILE A 1 90 ? 2.243 -15.316 -1.553 1.00 82.44 90 ILE A C 1
ATOM 726 O O . ILE A 1 90 ? 2.576 -14.148 -1.738 1.00 82.44 90 ILE A O 1
ATOM 730 N N . GLY A 1 91 ? 2.057 -16.184 -2.549 1.00 84.25 91 GLY A N 1
ATOM 731 C CA . GLY A 1 91 ? 2.068 -15.833 -3.967 1.00 84.25 91 GLY A CA 1
ATOM 732 C C . GLY A 1 91 ? 0.693 -15.451 -4.500 1.00 84.25 91 GLY A C 1
ATOM 733 O O . GLY A 1 91 ? -0.306 -16.088 -4.169 1.00 84.25 91 GLY A O 1
ATOM 734 N N . PHE A 1 92 ? 0.658 -14.456 -5.381 1.00 88.06 92 PHE A N 1
ATOM 735 C CA . PHE A 1 92 ? -0.532 -14.003 -6.090 1.00 88.06 92 PHE A CA 1
ATOM 736 C C . PHE A 1 92 ? -0.383 -14.173 -7.600 1.00 88.06 92 PHE A C 1
ATOM 738 O O . PHE A 1 92 ? 0.707 -14.088 -8.168 1.00 88.06 92 PHE A O 1
ATOM 745 N N . GLU A 1 93 ? -1.516 -14.390 -8.267 1.00 89.38 93 GLU A N 1
ATOM 746 C CA . GLU A 1 93 ? -1.573 -14.540 -9.722 1.00 89.38 93 GLU A CA 1
ATOM 747 C C . GLU A 1 93 ? -1.229 -13.235 -10.449 1.00 89.38 93 GLU A C 1
ATOM 749 O O . GLU A 1 93 ? -0.559 -13.265 -11.482 1.00 89.38 93 GLU A O 1
ATOM 754 N N . THR A 1 94 ? -1.622 -12.085 -9.896 1.00 91.69 94 THR A N 1
ATOM 755 C CA . THR A 1 94 ? -1.298 -10.747 -10.413 1.00 91.69 94 THR A CA 1
ATOM 756 C C . THR A 1 94 ? -0.904 -9.812 -9.272 1.00 91.69 94 THR A C 1
ATOM 758 O O . THR A 1 94 ? -1.168 -10.096 -8.103 1.00 91.69 94 THR A O 1
ATOM 761 N N . TRP A 1 95 ? -0.276 -8.684 -9.601 1.00 91.81 95 TRP A N 1
ATOM 762 C CA . TRP A 1 95 ? 0.087 -7.681 -8.603 1.00 91.81 95 TRP A CA 1
ATOM 763 C C . TRP A 1 95 ? -1.145 -7.029 -7.968 1.00 91.81 95 TRP A C 1
ATOM 765 O O . TRP A 1 95 ? -1.192 -6.839 -6.755 1.00 91.81 95 TRP A O 1
ATOM 775 N N . GLU A 1 96 ? -2.186 -6.781 -8.761 1.00 95.62 96 GLU A N 1
ATOM 776 C CA . GLU A 1 96 ? -3.477 -6.265 -8.302 1.00 95.62 96 GLU A CA 1
ATOM 777 C C . GLU A 1 96 ? -4.148 -7.228 -7.323 1.00 95.62 96 GLU A C 1
ATOM 779 O O . GLU A 1 96 ? -4.755 -6.779 -6.356 1.00 95.62 96 GLU A O 1
ATOM 784 N N . LYS A 1 97 ? -3.996 -8.549 -7.514 1.00 95.38 97 LYS A N 1
ATOM 785 C CA . LYS A 1 97 ? -4.462 -9.550 -6.542 1.00 95.38 97 LYS A CA 1
ATOM 786 C C . LYS A 1 97 ? -3.719 -9.462 -5.210 1.00 95.38 97 LYS A C 1
ATOM 788 O O . LYS A 1 97 ? -4.337 -9.698 -4.171 1.00 95.38 97 LYS A O 1
ATOM 793 N N . GLY A 1 98 ? -2.442 -9.083 -5.224 1.00 92.69 98 GLY A N 1
ATOM 794 C CA . GLY A 1 98 ? -1.689 -8.760 -4.012 1.00 92.69 98 GLY A CA 1
ATOM 795 C C . GLY A 1 98 ? -2.273 -7.551 -3.276 1.00 92.69 98 GLY A C 1
ATOM 796 O O . GLY A 1 98 ? -2.544 -7.640 -2.079 1.00 92.69 98 GLY A O 1
ATOM 797 N N . VAL A 1 99 ? -2.561 -6.459 -3.998 1.00 96.44 99 VAL A N 1
ATOM 798 C CA . VAL A 1 99 ? -3.214 -5.261 -3.427 1.00 96.44 99 VAL A CA 1
ATOM 799 C C . VAL A 1 99 ? -4.615 -5.578 -2.903 1.00 96.44 99 VAL A C 1
ATOM 801 O O . VAL A 1 99 ? -4.956 -5.220 -1.778 1.00 96.44 99 VAL A O 1
ATOM 804 N N . GLU A 1 100 ? -5.414 -6.317 -3.673 1.00 97.25 100 GLU A N 1
ATOM 805 C CA . GLU A 1 100 ? -6.755 -6.751 -3.277 1.00 97.25 100 GLU A CA 1
ATOM 806 C C . GLU A 1 100 ? -6.722 -7.561 -1.973 1.00 97.25 100 GLU A C 1
ATOM 808 O O . GLU A 1 100 ? -7.560 -7.371 -1.090 1.00 97.25 100 GLU A O 1
ATOM 813 N N . SER A 1 101 ? -5.746 -8.458 -1.843 1.00 95.94 101 SER A N 1
ATOM 814 C CA . SER A 1 101 ? -5.611 -9.323 -0.673 1.00 95.94 101 SER A CA 1
ATOM 815 C C . SER A 1 101 ? -5.251 -8.536 0.588 1.00 95.94 101 SER A C 1
ATOM 817 O O . SER A 1 101 ? -5.751 -8.873 1.661 1.00 95.94 101 SER A O 1
ATOM 819 N N . PHE A 1 102 ? -4.479 -7.450 0.465 1.00 96.00 102 PHE A N 1
ATOM 820 C CA . PHE A 1 102 ? -4.221 -6.541 1.583 1.00 96.00 102 PHE A CA 1
ATOM 821 C C . PHE A 1 102 ? -5.501 -5.832 2.042 1.00 96.00 102 PHE A C 1
ATOM 823 O O . PHE A 1 102 ? -5.808 -5.841 3.233 1.00 96.00 102 PHE A O 1
ATOM 830 N N . GLY A 1 103 ? -6.298 -5.293 1.110 1.00 97.81 103 GLY A N 1
ATOM 831 C CA . GLY A 1 103 ? -7.587 -4.675 1.450 1.00 97.81 103 GLY A CA 1
ATOM 832 C C . GLY A 1 103 ? -8.531 -5.648 2.168 1.00 97.81 103 GLY A C 1
ATOM 833 O O . GLY A 1 103 ? -9.116 -5.312 3.196 1.00 97.81 103 GLY A O 1
ATOM 834 N N . ARG A 1 104 ? -8.607 -6.903 1.701 1.00 97.62 104 ARG A N 1
ATOM 835 C CA . ARG A 1 104 ? -9.368 -7.973 2.379 1.00 97.62 104 ARG A CA 1
ATOM 836 C C . ARG A 1 104 ? -8.857 -8.252 3.790 1.00 97.62 104 ARG A C 1
ATOM 838 O O . ARG A 1 104 ? -9.663 -8.423 4.703 1.00 97.62 104 ARG A O 1
ATOM 845 N N . TRP A 1 105 ? -7.538 -8.344 3.957 1.00 96.94 105 TRP A N 1
ATOM 846 C CA . TRP A 1 105 ? -6.915 -8.577 5.258 1.00 96.94 105 TRP A CA 1
ATOM 847 C C . TRP A 1 105 ? -7.253 -7.446 6.232 1.00 96.94 105 TRP A C 1
ATOM 849 O O . TRP A 1 105 ? -7.720 -7.723 7.336 1.00 96.94 105 TRP A O 1
ATOM 859 N N . TYR A 1 106 ? -7.110 -6.189 5.803 1.00 97.75 106 TYR A N 1
ATOM 860 C CA . TYR A 1 106 ? -7.397 -5.033 6.647 1.00 97.75 106 TYR A CA 1
ATOM 861 C C . TYR A 1 106 ? -8.874 -4.999 7.055 1.00 97.75 106 TYR A C 1
ATOM 863 O O . TYR A 1 106 ? -9.171 -4.964 8.251 1.00 97.75 106 TYR A O 1
ATOM 871 N N . ARG A 1 107 ? -9.797 -5.120 6.085 1.00 97.88 107 ARG A N 1
ATOM 872 C CA . ARG A 1 107 ? -11.248 -5.137 6.339 1.00 97.88 107 ARG A CA 1
ATOM 873 C C . ARG A 1 107 ? -11.657 -6.235 7.311 1.00 97.88 107 ARG A C 1
ATOM 875 O O . ARG A 1 107 ? -12.433 -5.975 8.218 1.00 97.88 107 ARG A O 1
ATOM 882 N N . ARG A 1 108 ? -11.090 -7.442 7.183 1.00 97.81 108 ARG A N 1
ATOM 883 C CA . ARG A 1 108 ? -11.364 -8.558 8.104 1.00 97.81 108 ARG A CA 1
ATOM 884 C C . ARG A 1 108 ? -11.065 -8.193 9.561 1.00 97.81 108 ARG A C 1
ATOM 886 O O . ARG A 1 108 ? -11.812 -8.590 10.451 1.00 97.81 108 ARG A O 1
ATOM 893 N N . PHE A 1 109 ? -9.954 -7.507 9.817 1.00 97.81 109 PHE A N 1
ATOM 894 C CA . PHE A 1 109 ? -9.595 -7.089 11.173 1.00 97.81 109 PHE A CA 1
ATOM 895 C C . PHE A 1 109 ? -10.418 -5.898 11.650 1.00 97.81 109 PHE A C 1
ATOM 897 O O . PHE A 1 109 ? -10.732 -5.806 12.836 1.00 97.81 109 PHE A O 1
ATOM 904 N N . ASP A 1 110 ? -10.803 -5.026 10.727 1.00 96.31 110 ASP A N 1
ATOM 905 C CA . ASP A 1 110 ? -11.694 -3.908 11.000 1.00 96.31 110 ASP A CA 1
ATOM 906 C C . ASP A 1 110 ? -13.100 -4.391 11.404 1.00 96.31 110 ASP A C 1
ATOM 908 O O . ASP A 1 110 ? -13.628 -3.981 12.435 1.00 96.31 110 ASP A O 1
ATOM 912 N N . ASP A 1 111 ? -13.647 -5.381 10.690 1.00 97.75 111 ASP A N 1
ATOM 913 C CA . ASP A 1 111 ? -14.901 -6.073 11.031 1.00 97.75 111 ASP A CA 1
ATOM 914 C C . ASP A 1 111 ? -14.843 -6.773 12.398 1.00 97.75 111 ASP A C 1
ATOM 916 O O . ASP A 1 111 ? -15.860 -6.926 13.073 1.00 97.75 111 ASP A O 1
ATOM 920 N N . ALA A 1 112 ? -13.649 -7.192 12.823 1.00 97.75 112 ALA A N 1
ATOM 921 C CA . ALA A 1 112 ? -13.413 -7.800 14.130 1.00 97.75 112 ALA A CA 1
ATOM 922 C C . ALA A 1 112 ? -13.182 -6.768 15.255 1.00 97.75 112 ALA A C 1
ATOM 924 O O . ALA A 1 112 ? -12.903 -7.160 16.389 1.00 97.75 112 ALA A O 1
ATOM 925 N N . GLY A 1 113 ? -13.270 -5.464 14.964 1.00 97.56 113 GLY A N 1
ATOM 926 C CA . GLY A 1 113 ? -13.070 -4.391 15.940 1.00 97.56 113 GLY A CA 1
ATOM 927 C C . GLY A 1 113 ? -11.615 -4.209 16.383 1.00 97.56 113 GLY A C 1
ATOM 928 O O . GLY A 1 113 ? -11.356 -3.683 17.467 1.00 97.56 113 GLY A O 1
ATOM 929 N N . VAL A 1 114 ? -10.645 -4.662 15.584 1.00 97.75 114 VAL A N 1
ATOM 930 C CA . VAL A 1 114 ? -9.221 -4.536 15.914 1.00 97.75 114 VAL A CA 1
ATOM 931 C C . VAL A 1 114 ? -8.722 -3.140 15.551 1.00 97.75 114 VAL A C 1
ATOM 933 O O . VAL A 1 114 ? -8.752 -2.737 14.393 1.00 97.75 114 VAL A O 1
ATOM 936 N N . LEU A 1 115 ? -8.215 -2.406 16.543 1.00 96.25 115 LEU A N 1
ATOM 937 C CA . LEU A 1 115 ? -7.626 -1.073 16.360 1.00 96.25 115 LEU A CA 1
ATOM 938 C C . LEU A 1 115 ? -6.390 -1.110 15.446 1.00 96.25 115 LEU A C 1
ATOM 940 O O . LEU A 1 115 ? -5.650 -2.092 15.461 1.00 96.25 115 LEU A O 1
ATOM 944 N N . ASP A 1 116 ? -6.113 -0.026 14.719 1.00 95.75 116 ASP A N 1
ATOM 945 C CA . ASP A 1 116 ? -5.060 0.016 13.688 1.00 95.75 116 ASP A CA 1
ATOM 946 C C . ASP A 1 116 ? -3.676 -0.409 14.182 1.00 95.75 116 ASP A C 1
ATOM 948 O O . ASP A 1 116 ? -3.098 -1.344 13.631 1.00 95.75 116 ASP A O 1
ATOM 952 N N . CYS A 1 117 ? -3.184 0.143 15.297 1.00 94.25 117 CYS A N 1
ATOM 953 C CA . CYS A 1 117 ? -1.907 -0.313 15.861 1.00 94.25 117 CYS A CA 1
ATOM 954 C C . CYS A 1 117 ? -1.886 -1.809 16.200 1.00 94.25 117 CYS A C 1
ATOM 956 O O . CYS A 1 117 ? -0.835 -2.446 16.124 1.00 94.25 117 CYS A O 1
ATOM 958 N N . ASN A 1 118 ? -3.023 -2.389 16.590 1.00 96.25 118 ASN A N 1
ATOM 959 C CA . ASN A 1 118 ? -3.094 -3.822 16.851 1.00 96.25 118 ASN A CA 1
ATOM 960 C C . ASN A 1 118 ? -3.070 -4.618 15.541 1.00 96.25 118 ASN A C 1
ATOM 962 O O . ASN A 1 118 ? -2.429 -5.666 15.507 1.00 96.25 118 ASN A O 1
ATOM 966 N N . LYS A 1 119 ? -3.666 -4.106 14.452 1.00 96.19 119 LYS A N 1
ATOM 967 C CA . LYS A 1 119 ? -3.510 -4.686 13.108 1.00 96.19 119 LYS A CA 1
ATOM 968 C C . LYS A 1 119 ? -2.031 -4.711 12.705 1.00 96.19 119 LYS A C 1
ATOM 970 O O . LYS A 1 119 ? -1.534 -5.757 12.301 1.00 96.19 119 LYS A O 1
ATOM 975 N N . TRP A 1 120 ? -1.301 -3.610 12.897 1.00 94.75 120 TRP A N 1
ATOM 976 C CA . TRP A 1 120 ? 0.125 -3.512 12.545 1.00 94.75 120 TRP A CA 1
ATOM 977 C C . TRP A 1 120 ? 1.018 -4.442 13.360 1.00 94.75 120 TRP A C 1
ATOM 979 O O . TRP A 1 120 ? 1.938 -5.031 12.806 1.00 94.75 120 TRP A O 1
ATOM 989 N N . ARG A 1 121 ? 0.707 -4.656 14.641 1.00 91.69 121 ARG A N 1
ATOM 990 C CA . ARG A 1 121 ? 1.407 -5.651 15.472 1.00 91.69 121 ARG A CA 1
ATOM 991 C C . ARG A 1 121 ? 1.135 -7.092 15.043 1.00 91.69 121 ARG A C 1
ATOM 993 O O . ARG A 1 121 ? 2.012 -7.934 15.181 1.00 91.69 121 ARG A O 1
ATOM 1000 N N . ILE A 1 122 ? -0.068 -7.383 14.545 1.00 91.69 122 ILE A N 1
ATOM 1001 C CA . ILE A 1 122 ? -0.389 -8.693 13.955 1.00 91.69 122 ILE A CA 1
ATOM 1002 C C . ILE A 1 122 ? 0.349 -8.866 12.625 1.00 91.69 122 ILE A C 1
ATOM 1004 O O . ILE A 1 122 ? 0.821 -9.956 12.321 1.00 91.69 122 ILE A O 1
ATOM 1008 N N . TYR A 1 123 ? 0.437 -7.791 11.843 1.00 90.50 123 TYR A N 1
ATOM 1009 C CA . TYR A 1 123 ? 1.100 -7.772 10.547 1.00 90.50 123 TYR A CA 1
ATOM 1010 C C . TYR A 1 123 ? 2.605 -8.018 10.654 1.00 90.50 123 TYR A C 1
ATOM 1012 O O . TYR A 1 123 ? 3.151 -8.871 9.962 1.00 90.50 123 TYR A O 1
ATOM 1020 N N . ASN A 1 124 ? 3.262 -7.271 11.540 1.00 88.06 124 ASN A N 1
ATOM 1021 C CA . ASN A 1 124 ? 4.677 -7.392 11.8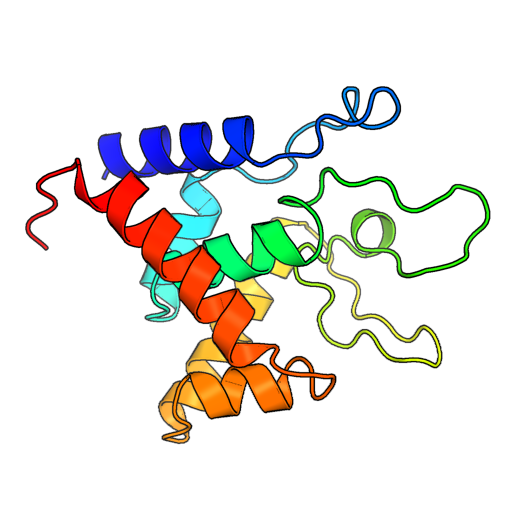34 1.00 88.06 124 ASN A CA 1
ATOM 1022 C C . ASN A 1 124 ? 4.885 -7.167 13.345 1.00 88.06 124 ASN A C 1
ATOM 1024 O O . ASN A 1 124 ? 4.782 -6.030 13.818 1.00 88.06 124 ASN A O 1
ATOM 1028 N N . PRO A 1 125 ? 5.167 -8.232 14.118 1.00 86.62 125 PRO A N 1
ATOM 1029 C CA . PRO A 1 125 ? 5.323 -8.136 15.567 1.00 86.62 125 PRO A CA 1
ATOM 1030 C C . PRO A 1 125 ? 6.676 -7.544 15.994 1.00 86.62 125 PRO A C 1
ATOM 1032 O O . PRO A 1 125 ? 6.903 -7.354 17.190 1.00 86.62 125 PRO A O 1
ATOM 1035 N N . ASN A 1 126 ? 7.588 -7.272 15.053 1.00 81.75 126 ASN A N 1
ATOM 1036 C CA . ASN A 1 126 ? 8.944 -6.832 15.357 1.00 81.75 126 ASN A CA 1
ATOM 1037 C C . ASN A 1 126 ? 9.024 -5.311 15.545 1.00 81.75 126 ASN A C 1
ATOM 1039 O O . ASN A 1 126 ? 8.690 -4.534 14.650 1.00 81.75 126 ASN A O 1
ATOM 1043 N N . GLY A 1 127 ? 9.568 -4.885 16.689 1.00 85.31 127 GLY A N 1
ATOM 1044 C CA . GLY A 1 127 ? 9.826 -3.474 16.985 1.00 85.31 127 GLY A CA 1
ATOM 1045 C C . GLY A 1 127 ? 8.558 -2.617 17.071 1.00 85.31 127 GLY A C 1
ATOM 1046 O O . GLY A 1 127 ? 7.459 -3.116 17.313 1.00 85.31 127 GLY A O 1
ATOM 1047 N N . ASP A 1 128 ? 8.712 -1.304 16.886 1.00 90.50 128 ASP A N 1
ATOM 1048 C CA . ASP A 1 128 ? 7.589 -0.359 16.872 1.00 90.50 128 ASP A CA 1
ATOM 1049 C C . ASP A 1 128 ? 7.041 -0.162 15.452 1.00 90.50 128 ASP A C 1
ATOM 1051 O O . ASP A 1 128 ? 7.049 0.930 14.877 1.00 90.50 128 ASP A O 1
ATOM 1055 N N . TYR A 1 129 ? 6.598 -1.264 14.845 1.00 91.88 129 TYR A N 1
ATOM 1056 C CA . TYR A 1 129 ? 6.077 -1.228 13.482 1.00 91.88 129 TYR A CA 1
ATOM 1057 C C . TYR A 1 129 ? 4.844 -0.317 13.365 1.00 91.88 129 TYR A C 1
ATOM 1059 O O . TYR A 1 129 ? 4.706 0.371 12.355 1.00 91.88 129 TYR A O 1
ATOM 1067 N N . CYS A 1 130 ? 4.002 -0.225 14.410 1.00 94.94 130 CYS A N 1
ATOM 1068 C CA . CYS A 1 130 ? 2.874 0.712 14.397 1.00 94.94 130 CYS A CA 1
ATOM 1069 C C . CYS A 1 130 ? 3.349 2.158 14.220 1.00 94.94 130 CYS A C 1
ATOM 1071 O O . CYS A 1 130 ? 2.879 2.824 13.301 1.00 94.94 130 CYS A O 1
ATOM 1073 N N . ALA A 1 131 ? 4.282 2.643 15.049 1.00 95.69 131 ALA A N 1
ATOM 1074 C CA . ALA A 1 131 ? 4.725 4.034 14.964 1.00 95.69 131 ALA A CA 1
ATOM 1075 C C . ALA A 1 131 ? 5.271 4.380 13.574 1.00 95.69 131 ALA A C 1
ATOM 1077 O O . ALA A 1 131 ? 4.960 5.436 13.031 1.00 95.69 131 ALA A O 1
ATOM 1078 N N . HIS A 1 132 ? 6.017 3.463 12.958 1.00 94.94 132 HIS A N 1
ATOM 1079 C CA . HIS A 1 132 ? 6.543 3.668 11.614 1.00 94.94 132 HIS A CA 1
ATOM 1080 C C . HIS A 1 132 ? 5.466 3.685 10.519 1.00 94.94 132 HIS A C 1
ATOM 1082 O O . HIS A 1 132 ? 5.593 4.434 9.543 1.00 94.94 132 HIS A O 1
ATOM 1088 N N . VAL A 1 133 ? 4.421 2.863 10.650 1.00 96.06 133 VAL A N 1
ATOM 1089 C CA . VAL A 1 133 ? 3.269 2.900 9.739 1.00 96.06 133 VAL A CA 1
ATOM 1090 C C . VAL A 1 133 ? 2.508 4.210 9.908 1.00 96.06 133 VAL A C 1
ATOM 1092 O O . VAL A 1 133 ? 2.235 4.861 8.905 1.00 96.06 133 VAL A O 1
ATOM 1095 N N . GLU A 1 134 ? 2.234 4.636 11.141 1.00 96.31 134 GLU A N 1
ATOM 1096 C CA . GLU A 1 134 ? 1.530 5.893 11.422 1.00 96.31 134 GLU A CA 1
ATOM 1097 C C . GLU A 1 134 ? 2.320 7.122 10.952 1.00 96.31 134 GLU A C 1
ATOM 1099 O O . GLU A 1 134 ? 1.751 8.025 10.346 1.00 96.31 134 GLU A O 1
ATOM 1104 N N . GLU A 1 135 ? 3.640 7.152 11.150 1.00 96.69 135 GLU A N 1
ATOM 1105 C CA . GLU A 1 135 ? 4.512 8.212 10.629 1.00 96.69 135 GLU A CA 1
ATOM 1106 C C . GLU A 1 135 ? 4.414 8.316 9.100 1.00 96.69 135 GLU A C 1
ATOM 1108 O O . GLU A 1 135 ? 4.187 9.397 8.551 1.00 96.69 135 GLU A O 1
ATOM 1113 N N . THR A 1 136 ? 4.515 7.174 8.411 1.00 96.50 136 THR A N 1
ATOM 1114 C CA . THR A 1 136 ? 4.403 7.113 6.947 1.00 96.50 136 THR A CA 1
ATOM 1115 C C . THR A 1 136 ? 2.999 7.535 6.493 1.00 96.50 136 THR A C 1
ATOM 1117 O O . THR A 1 136 ? 2.857 8.346 5.578 1.00 96.50 136 THR A O 1
ATOM 1120 N N . ALA A 1 137 ? 1.955 7.037 7.163 1.00 96.50 137 ALA A N 1
ATOM 1121 C CA . ALA A 1 137 ? 0.558 7.337 6.868 1.00 96.50 137 ALA A CA 1
ATOM 1122 C C . ALA A 1 137 ? 0.222 8.822 7.064 1.00 96.50 137 ALA A C 1
ATOM 1124 O O . ALA A 1 137 ? -0.479 9.392 6.234 1.00 96.50 137 ALA A O 1
ATOM 1125 N N . ASN A 1 138 ? 0.763 9.475 8.094 1.00 95.44 138 ASN A N 1
ATOM 1126 C CA . ASN A 1 138 ? 0.597 10.915 8.305 1.00 95.44 138 ASN A CA 1
ATOM 1127 C C . ASN A 1 138 ? 1.272 11.737 7.198 1.00 95.44 138 ASN A C 1
ATOM 1129 O O . ASN A 1 138 ? 0.708 12.724 6.727 1.00 95.44 138 ASN A O 1
ATOM 1133 N N . GLY A 1 139 ? 2.456 11.315 6.740 1.00 95.44 139 GLY A N 1
ATOM 1134 C CA . GLY A 1 139 ? 3.110 11.918 5.576 1.00 95.44 139 GLY A CA 1
ATOM 1135 C C . GLY A 1 139 ? 2.283 11.763 4.295 1.00 95.44 139 GLY A C 1
ATOM 1136 O O . GLY A 1 139 ? 2.199 12.696 3.496 1.00 95.44 139 GLY A O 1
ATOM 1137 N N . ILE A 1 140 ? 1.622 10.614 4.124 1.00 95.38 140 ILE A N 1
ATOM 1138 C CA . ILE A 1 140 ? 0.698 10.361 3.012 1.00 95.38 140 ILE A CA 1
ATOM 1139 C C . ILE A 1 140 ? -0.553 11.227 3.124 1.00 95.38 140 ILE A C 1
ATOM 1141 O O . ILE A 1 140 ? -0.934 11.839 2.133 1.00 95.38 140 ILE A O 1
ATOM 1145 N N . ASP A 1 141 ? -1.171 11.323 4.301 1.00 93.12 141 ASP A N 1
ATOM 1146 C CA . ASP A 1 141 ? -2.335 12.186 4.527 1.00 93.12 141 ASP A CA 1
ATOM 1147 C C . ASP A 1 141 ? -1.999 13.646 4.221 1.00 93.12 141 ASP A C 1
ATOM 1149 O O . ASP A 1 141 ? -2.768 14.320 3.542 1.00 93.12 141 ASP A O 1
ATOM 1153 N N . TYR A 1 142 ? -0.823 14.126 4.635 1.00 91.31 142 TYR A N 1
ATOM 1154 C CA . TYR A 1 142 ? -0.350 15.463 4.279 1.00 91.31 142 TYR A CA 1
ATOM 1155 C C . TYR A 1 142 ? -0.149 15.617 2.765 1.00 91.31 142 TYR A C 1
ATOM 1157 O O . TYR A 1 142 ? -0.603 16.596 2.168 1.00 91.31 142 TYR A O 1
ATOM 1165 N N . PHE A 1 143 ? 0.496 14.635 2.127 1.00 92.50 143 PHE A N 1
ATOM 1166 C CA . PHE A 1 143 ? 0.722 14.647 0.686 1.00 92.50 143 PHE A CA 1
ATOM 1167 C C . PHE A 1 143 ? -0.604 14.666 -0.077 1.00 92.50 143 PHE A C 1
ATOM 1169 O O . PHE A 1 143 ? -0.801 15.526 -0.931 1.00 92.50 143 PHE A O 1
ATOM 1176 N N . LEU A 1 144 ? -1.537 13.766 0.242 1.00 89.12 144 LEU A N 1
ATOM 1177 C CA . LEU A 1 144 ? -2.832 13.632 -0.425 1.00 89.12 144 LEU A CA 1
ATOM 1178 C C . LEU A 1 144 ? -3.783 14.787 -0.087 1.00 89.12 144 LEU A C 1
ATOM 1180 O O . LEU A 1 144 ? -4.445 15.286 -0.997 1.00 89.12 144 LEU A O 1
ATOM 1184 N N . GLY A 1 145 ? -3.783 15.256 1.161 1.00 76.31 145 GLY A N 1
ATOM 1185 C CA . GLY A 1 145 ? -4.654 16.298 1.713 1.00 76.31 145 GLY A CA 1
ATOM 1186 C C . GLY A 1 145 ? -4.453 17.699 1.138 1.00 76.31 145 GLY A C 1
ATOM 1187 O O . GLY A 1 145 ? -5.303 18.557 1.336 1.00 76.31 145 GLY A O 1
ATOM 1188 N N . SER A 1 146 ? -3.411 17.942 0.331 1.00 57.69 146 SER A N 1
ATOM 1189 C CA . SER A 1 146 ? -3.374 19.135 -0.537 1.00 57.69 146 SER A CA 1
ATOM 1190 C C . SER A 1 146 ? -4.352 19.069 -1.728 1.00 57.69 146 SER A C 1
ATOM 1192 O O . SER A 1 146 ? -4.317 19.921 -2.610 1.00 57.69 146 SER A O 1
ATOM 1194 N N . LEU A 1 147 ? -5.217 18.051 -1.782 1.00 55.06 147 LEU A N 1
ATOM 1195 C CA . LEU A 1 147 ? -6.459 18.066 -2.547 1.00 55.06 147 LEU A CA 1
ATOM 1196 C C . LEU A 1 147 ? -7.601 18.300 -1.550 1.00 55.06 147 LEU A C 1
ATOM 1198 O O . LEU A 1 147 ? -7.787 17.480 -0.653 1.00 55.06 147 LEU A O 1
ATOM 1202 N N . ASP A 1 148 ? -8.387 19.361 -1.729 1.00 43.72 148 ASP A N 1
ATOM 1203 C CA . ASP A 1 148 ? -9.710 19.496 -1.106 1.00 43.72 148 ASP A CA 1
ATOM 1204 C C . ASP A 1 148 ? -10.626 18.381 -1.646 1.00 43.72 148 ASP A C 1
ATOM 1206 O O . ASP A 1 148 ? -11.429 18.579 -2.561 1.00 43.72 148 ASP A O 1
ATOM 1210 N N . VAL A 1 149 ? -10.472 17.157 -1.139 1.00 45.62 149 VAL A N 1
ATOM 1211 C CA . VAL A 1 149 ? -11.358 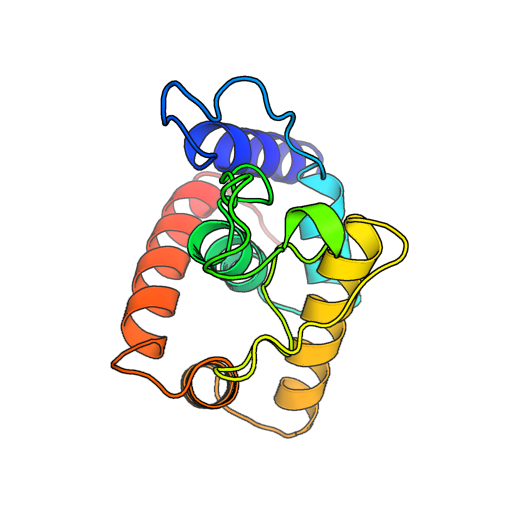16.041 -1.471 1.00 45.62 149 VAL A CA 1
ATOM 1212 C C . VAL A 1 149 ? -12.475 16.033 -0.441 1.00 45.62 149 VAL A C 1
ATOM 1214 O O . VAL A 1 149 ? -12.422 15.319 0.556 1.00 45.62 149 VAL A O 1
ATOM 1217 N N . ASN A 1 150 ? -13.491 16.859 -0.685 1.00 36.47 150 ASN A N 1
ATOM 1218 C CA . ASN A 1 150 ? -14.797 16.646 -0.072 1.00 36.47 150 ASN A CA 1
ATOM 1219 C C . ASN A 1 150 ? -15.292 15.257 -0.516 1.00 36.47 150 ASN A C 1
ATOM 1221 O O . ASN A 1 150 ? -15.461 15.023 -1.717 1.00 36.47 150 ASN A O 1
ATOM 1225 N N . TYR A 1 151 ? -15.441 14.342 0.443 1.00 43.00 151 TYR A N 1
ATOM 1226 C CA . TYR A 1 151 ? -16.114 13.052 0.270 1.00 43.00 151 TYR A CA 1
ATOM 1227 C C . TYR A 1 151 ? -17.625 13.221 0.410 1.00 43.00 151 TYR A C 1
ATOM 1229 O O . TYR A 1 151 ? -18.047 13.952 1.335 1.00 43.00 151 TYR A O 1
#

Mean predicted aligned error: 5.83 Å

pLDDT: mean 85.13, std 16.38, range [35.78, 98.31]